Protein AF-A0A929DGQ1-F1 (afdb_monomer_lite)

pLDDT: mean 73.7, std 14.85, range [44.94, 97.56]

Foldseek 3Di:
DQDPVNVVVVVVVVVVVVVVVVVVPDDDDDDDDWPLDDWDWDDDDPDIDTDDDIDDPPDWDDDPPDIAQGDPPRPD

Sequence (76 aa):
MVTRKLMILCALAASLLFASAALASGTPSIDWWVIGGGGGSVTVGSTSLDGTIGQWVVGSDKSGPIQLGPGFWGGG

Structure (mmCIF, N/CA/C/O backbone):
data_AF-A0A929DGQ1-F1
#
_entry.id   AF-A0A929DGQ1-F1
#
loop_
_atom_site.group_PDB
_atom_site.id
_atom_site.type_symbol
_atom_site.label_atom_id
_atom_site.label_alt_id
_atom_site.label_comp_id
_atom_site.label_asym_id
_atom_site.label_entity_id
_atom_site.label_seq_id
_atom_site.pdbx_PDB_ins_code
_atom_site.Cartn_x
_atom_site.Cartn_y
_atom_site.Cartn_z
_atom_site.occupancy
_atom_site.B_iso_or_equiv
_atom_site.auth_seq_id
_atom_site.auth_comp_id
_atom_site.auth_asym_id
_atom_site.auth_atom_id
_atom_site.pdbx_PDB_model_num
ATOM 1 N N . MET A 1 1 ? -18.583 4.916 45.990 1.00 70.19 1 MET A N 1
ATOM 2 C CA . MET A 1 1 ? -18.546 3.466 45.703 1.00 70.19 1 MET A CA 1
ATOM 3 C C . MET A 1 1 ? -18.942 3.281 44.243 1.00 70.19 1 MET A C 1
ATOM 5 O O . MET A 1 1 ? -20.086 3.544 43.900 1.00 70.19 1 MET A O 1
ATOM 9 N N . VAL A 1 2 ? -17.988 2.974 43.361 1.00 71.69 2 VAL A N 1
ATOM 10 C CA . VAL A 1 2 ? -18.263 2.787 41.924 1.00 71.69 2 VAL A CA 1
ATOM 11 C C . VAL A 1 2 ? -18.995 1.455 41.757 1.00 71.69 2 VAL A C 1
ATOM 13 O O . VAL A 1 2 ? -18.532 0.425 42.243 1.00 71.69 2 VAL A O 1
ATOM 16 N N . THR A 1 3 ? -20.166 1.460 41.126 1.00 89.12 3 THR A N 1
ATOM 17 C CA . THR A 1 3 ? -20.956 0.240 40.926 1.00 89.12 3 THR A CA 1
ATOM 18 C C . THR A 1 3 ? -20.330 -0.641 39.844 1.00 89.12 3 THR A C 1
ATOM 20 O O . T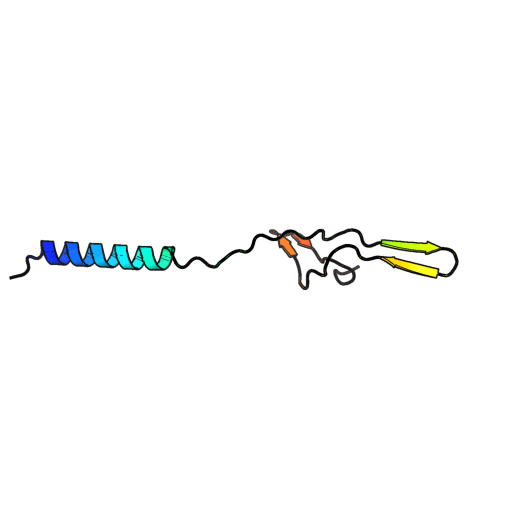HR A 1 3 ? -19.784 -0.159 38.855 1.00 89.12 3 THR A O 1
ATOM 23 N N . ARG A 1 4 ? -20.438 -1.966 39.994 1.00 90.56 4 ARG A N 1
ATOM 24 C CA . ARG A 1 4 ? -19.868 -2.956 39.057 1.00 90.56 4 ARG A CA 1
ATOM 25 C C . ARG A 1 4 ? -20.316 -2.740 37.602 1.00 90.56 4 ARG A C 1
ATOM 27 O O . ARG A 1 4 ? -19.535 -2.943 36.681 1.00 90.56 4 ARG A O 1
ATOM 34 N N . LYS A 1 5 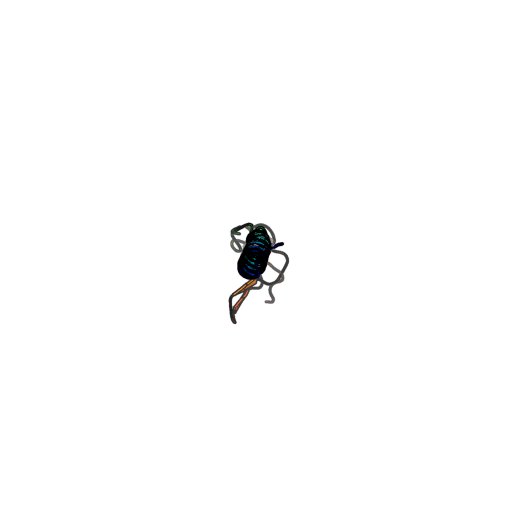? -21.550 -2.260 37.410 1.00 91.81 5 LYS A N 1
ATOM 35 C CA . LYS A 1 5 ? -22.108 -1.878 36.101 1.00 91.81 5 LYS A CA 1
ATOM 36 C C . LYS A 1 5 ? -21.379 -0.684 35.478 1.00 91.81 5 LYS A C 1
ATOM 38 O O . LYS A 1 5 ? -21.116 -0.702 34.283 1.00 91.81 5 LYS A O 1
ATOM 43 N N . LEU A 1 6 ? -21.024 0.316 36.287 1.00 94.69 6 LEU A N 1
ATOM 44 C CA . LEU A 1 6 ? -20.291 1.495 35.831 1.00 94.69 6 LEU A CA 1
ATOM 45 C C . LEU A 1 6 ? -18.874 1.119 35.377 1.00 94.69 6 LEU A C 1
ATOM 47 O O . LEU A 1 6 ? -18.431 1.584 34.336 1.00 94.69 6 LEU A O 1
ATOM 51 N N . MET A 1 7 ? -18.206 0.198 36.083 1.00 95.19 7 MET A N 1
ATOM 52 C CA . MET A 1 7 ? -16.893 -0.313 35.662 1.00 95.19 7 MET A CA 1
ATOM 53 C C . MET A 1 7 ? -16.949 -1.047 34.316 1.00 95.19 7 MET A C 1
ATOM 55 O O . MET A 1 7 ? -16.099 -0.816 33.461 1.00 95.19 7 MET A O 1
ATOM 59 N N . ILE A 1 8 ? -17.964 -1.893 34.106 1.00 96.44 8 ILE A N 1
ATOM 60 C CA . ILE A 1 8 ? -18.157 -2.605 32.832 1.00 96.44 8 ILE A CA 1
ATOM 61 C C . ILE A 1 8 ? -18.421 -1.611 31.699 1.00 96.44 8 ILE A C 1
ATOM 63 O O . ILE A 1 8 ? -17.829 -1.734 30.631 1.00 96.44 8 ILE A O 1
ATOM 67 N N . LEU A 1 9 ? -19.267 -0.607 31.938 1.00 97.56 9 LEU A N 1
ATOM 68 C CA . LEU A 1 9 ? -19.583 0.406 30.936 1.00 97.56 9 LEU A CA 1
ATOM 69 C C . LEU A 1 9 ? -18.341 1.220 30.544 1.00 97.56 9 LEU A C 1
ATOM 71 O O . LEU A 1 9 ? -18.103 1.434 29.360 1.00 97.56 9 LEU A O 1
ATOM 75 N N . CYS A 1 10 ? -17.517 1.616 31.519 1.00 96.75 10 CYS A N 1
ATOM 76 C CA . CYS A 1 10 ? -16.258 2.314 31.258 1.00 96.75 10 CYS A CA 1
ATOM 77 C C . CYS A 1 10 ? -15.262 1.445 30.481 1.00 96.75 10 CYS A C 1
ATOM 79 O O . CYS A 1 10 ? -14.627 1.940 29.554 1.00 96.75 10 CYS A O 1
ATOM 81 N N . ALA A 1 11 ? -15.143 0.159 30.821 1.00 96.69 11 ALA A N 1
ATOM 82 C CA . ALA A 1 11 ? -14.269 -0.764 30.100 1.00 96.69 11 ALA A CA 1
ATOM 83 C C . ALA A 1 11 ? -14.719 -0.957 28.643 1.00 96.69 11 ALA A C 1
ATOM 85 O O . ALA A 1 11 ? -13.885 -0.968 27.740 1.00 96.69 11 ALA A O 1
ATOM 86 N N . LEU A 1 12 ? -16.032 -1.053 28.410 1.00 97.50 12 LEU A N 1
ATOM 87 C CA . LEU A 1 12 ? -16.599 -1.162 27.067 1.00 97.50 12 LEU A CA 1
ATOM 88 C C . LEU A 1 12 ? -16.381 0.127 26.262 1.00 97.50 12 LEU A C 1
ATOM 90 O O . LEU A 1 12 ? -15.960 0.086 25.114 1.00 97.50 12 LEU A O 1
ATOM 94 N N . ALA A 1 13 ? -16.621 1.291 26.869 1.00 97.31 13 ALA A N 1
ATOM 95 C CA . ALA A 1 13 ? -16.386 2.573 26.210 1.00 97.31 13 ALA A CA 1
ATOM 96 C C . ALA A 1 13 ? -14.906 2.750 25.833 1.00 97.31 13 ALA A C 1
ATOM 98 O O . ALA A 1 13 ? -14.598 3.176 24.721 1.00 97.31 13 ALA A O 1
ATOM 99 N N . ALA A 1 14 ? -13.991 2.367 26.729 1.00 96.81 14 ALA A N 1
ATOM 100 C CA . ALA A 1 14 ? -12.559 2.402 26.462 1.00 96.81 14 ALA A CA 1
ATOM 101 C C . ALA A 1 14 ? -12.168 1.463 25.311 1.00 96.81 14 ALA A C 1
ATOM 103 O O . ALA A 1 14 ? -11.425 1.875 24.423 1.00 96.81 14 ALA A O 1
ATOM 104 N N . SER A 1 15 ? -12.689 0.231 25.273 1.00 95.94 15 SER A N 1
ATOM 105 C CA . SER A 1 15 ? -12.373 -0.707 24.189 1.00 95.94 15 SER A CA 1
ATOM 106 C C . SER A 1 15 ? -12.888 -0.228 22.829 1.00 95.94 15 SER A C 1
ATOM 108 O O . SER A 1 15 ? -12.161 -0.333 21.841 1.00 95.94 15 SER A O 1
ATOM 110 N N . LEU A 1 16 ? -14.085 0.367 22.775 1.00 96.75 16 LEU A N 1
ATOM 111 C CA . LEU A 1 16 ? -14.613 0.972 21.548 1.00 96.75 16 LEU A CA 1
ATOM 112 C C . LEU A 1 16 ? -13.758 2.159 21.080 1.00 96.75 16 LEU A C 1
ATOM 114 O O . LEU A 1 16 ? -13.477 2.274 19.886 1.00 96.75 16 LEU A O 1
ATOM 118 N N . LEU A 1 17 ? -13.302 3.010 22.005 1.00 96.00 17 LEU A N 1
ATOM 119 C CA . LEU A 1 17 ? -12.409 4.127 21.686 1.00 96.00 17 LEU A CA 1
ATOM 120 C C . LEU A 1 17 ? -11.088 3.631 21.081 1.00 96.00 17 LEU A C 1
ATOM 122 O O . LEU A 1 17 ? -10.694 4.107 20.015 1.00 96.00 17 LEU A O 1
ATOM 126 N N . PHE A 1 18 ? -10.444 2.630 21.687 1.00 93.31 18 PHE A N 1
ATOM 127 C CA . PHE A 1 18 ? -9.198 2.067 21.154 1.00 93.31 18 PHE A CA 1
ATOM 128 C C . PHE A 1 18 ? -9.379 1.389 19.792 1.00 93.31 18 PHE A C 1
ATOM 130 O O . PHE A 1 18 ? -8.547 1.578 18.904 1.00 93.31 18 PHE A O 1
ATOM 137 N N . ALA A 1 19 ? -10.474 0.651 19.591 1.00 91.31 19 ALA A N 1
ATOM 138 C CA . ALA A 1 19 ? -10.772 0.033 18.301 1.00 91.31 19 ALA A CA 1
ATOM 139 C C . ALA A 1 19 ? -10.949 1.088 17.195 1.00 91.31 19 ALA A C 1
ATOM 141 O O . ALA A 1 19 ? -10.409 0.936 16.100 1.00 91.31 19 ALA A O 1
ATOM 142 N N . SER A 1 20 ? -11.653 2.186 17.494 1.00 90.19 20 SER A N 1
ATOM 143 C CA . SER A 1 20 ? -11.880 3.269 16.530 1.00 90.19 20 SER A CA 1
ATOM 144 C C . SER A 1 20 ? -10.591 3.991 16.123 1.00 90.19 20 SER A C 1
ATOM 146 O O . SER A 1 20 ? -10.400 4.275 14.942 1.00 90.19 20 SER A O 1
ATOM 148 N N . ALA A 1 21 ? -9.669 4.215 17.064 1.00 86.94 21 ALA A N 1
ATOM 149 C CA . ALA A 1 21 ? -8.373 4.829 16.782 1.00 86.94 21 ALA A CA 1
ATOM 150 C C . ALA A 1 21 ? -7.502 3.958 15.859 1.00 86.94 21 ALA A C 1
ATOM 152 O O . ALA A 1 21 ? -6.858 4.479 14.950 1.00 86.94 21 ALA A O 1
ATOM 153 N N . ALA A 1 22 ? -7.516 2.635 16.052 1.00 84.88 22 ALA A N 1
ATOM 154 C CA . ALA A 1 22 ? -6.799 1.704 15.183 1.00 84.88 22 ALA A CA 1
ATOM 155 C C . ALA A 1 22 ? -7.380 1.679 13.758 1.00 84.88 22 ALA A C 1
ATOM 157 O O . ALA A 1 22 ? -6.629 1.716 12.789 1.00 84.88 22 ALA A O 1
ATOM 158 N N . LEU A 1 23 ? -8.711 1.682 13.625 1.00 83.62 23 LEU A N 1
ATOM 159 C CA . LEU A 1 23 ? -9.402 1.727 12.329 1.00 83.62 23 LEU A CA 1
ATOM 160 C C . LEU A 1 23 ? -9.181 3.047 11.575 1.00 83.62 23 LEU A C 1
ATOM 162 O O . LEU A 1 23 ? -9.138 3.051 10.349 1.00 83.62 23 LEU A O 1
ATOM 166 N N . ALA A 1 24 ? -9.024 4.160 12.294 1.00 84.31 24 ALA A N 1
ATOM 167 C CA . ALA A 1 24 ? -8.729 5.463 11.701 1.00 84.31 24 ALA A CA 1
ATOM 168 C C . ALA A 1 24 ? -7.274 5.592 11.211 1.00 84.31 24 ALA A C 1
ATOM 170 O O . ALA A 1 24 ? -6.974 6.473 10.407 1.00 84.31 24 ALA A O 1
ATOM 171 N N . SER A 1 25 ? -6.369 4.714 11.659 1.00 80.31 25 SER A N 1
ATOM 172 C CA . SER A 1 25 ? -4.976 4.660 11.204 1.00 80.31 25 SER A CA 1
ATOM 173 C C . SER A 1 25 ? -4.861 3.914 9.866 1.00 80.31 25 SER A C 1
ATOM 175 O O . SER A 1 25 ? -4.204 2.883 9.750 1.00 80.31 25 SER A O 1
ATOM 177 N N . GLY A 1 26 ? -5.538 4.423 8.836 1.00 76.19 26 GLY A N 1
ATOM 178 C CA . GLY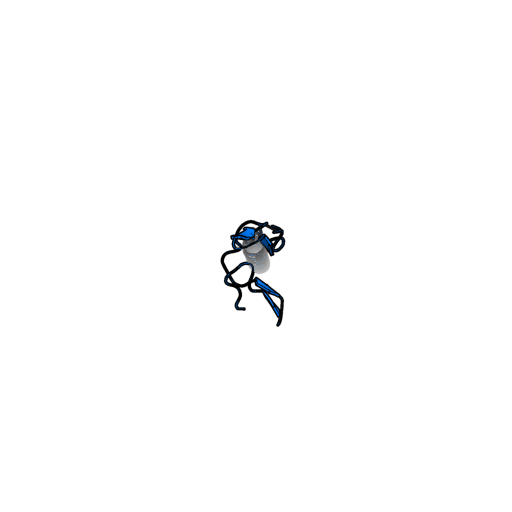 A 1 26 ? -5.374 3.933 7.470 1.00 76.19 26 GLY A CA 1
ATOM 179 C C . GLY A 1 26 ? -4.010 4.323 6.895 1.00 76.19 26 GLY A C 1
ATOM 180 O O . GLY A 1 26 ? -3.495 5.408 7.167 1.00 76.19 26 GLY A O 1
ATOM 181 N N . THR A 1 27 ? -3.417 3.451 6.078 1.00 77.50 27 THR A N 1
ATOM 182 C CA . THR A 1 27 ? -2.277 3.828 5.231 1.00 77.50 27 THR A CA 1
ATOM 183 C C . THR A 1 27 ? -2.797 4.682 4.075 1.00 77.50 27 THR A C 1
ATOM 185 O O . THR A 1 27 ? -3.713 4.233 3.386 1.00 77.50 27 THR A O 1
ATOM 188 N N . PRO A 1 28 ? -2.250 5.887 3.833 1.00 76.62 28 PRO A N 1
ATOM 189 C CA . PRO A 1 28 ? -2.606 6.657 2.650 1.00 76.62 28 PRO A CA 1
ATOM 190 C C . PRO A 1 28 ? -2.299 5.833 1.394 1.00 76.62 28 PRO A C 1
ATOM 192 O O . PRO A 1 28 ? -1.141 5.487 1.160 1.00 76.62 28 PRO A O 1
ATOM 195 N N . SER A 1 29 ? -3.319 5.506 0.598 1.00 77.94 29 SER A N 1
ATOM 196 C CA . SER A 1 29 ? -3.118 5.005 -0.758 1.00 77.94 29 SER A CA 1
ATOM 197 C C . SER A 1 29 ? -3.153 6.186 -1.714 1.00 77.94 29 SER A C 1
ATOM 199 O O . SER A 1 29 ? -4.050 7.028 -1.670 1.00 77.94 29 SER A O 1
ATOM 201 N N . ILE A 1 30 ? -2.137 6.272 -2.563 1.00 77.75 30 ILE A N 1
ATOM 202 C CA . ILE A 1 30 ? -2.179 7.137 -3.732 1.00 77.75 30 ILE A CA 1
ATOM 203 C C . ILE A 1 30 ? -2.548 6.213 -4.879 1.00 77.75 30 ILE A C 1
ATOM 205 O O . ILE A 1 30 ? -1.749 5.354 -5.244 1.00 77.75 30 ILE A O 1
ATOM 209 N N . ASP A 1 31 ? -3.753 6.372 -5.414 1.00 77.00 31 ASP A N 1
ATOM 210 C CA . ASP A 1 31 ? -4.137 5.709 -6.654 1.00 77.00 31 ASP A CA 1
ATOM 211 C C . ASP A 1 31 ? -3.508 6.503 -7.800 1.00 77.00 31 ASP A C 1
ATOM 213 O O . ASP A 1 31 ? -3.819 7.677 -8.013 1.00 77.00 31 ASP A O 1
ATOM 217 N N . TRP A 1 32 ? -2.561 5.892 -8.504 1.00 68.56 32 TRP A N 1
ATOM 218 C CA . TRP A 1 32 ? -1.912 6.488 -9.664 1.00 68.56 32 TRP A CA 1
ATOM 219 C C . TRP A 1 32 ? -1.980 5.518 -10.832 1.00 68.56 32 TRP A C 1
ATOM 221 O O . TRP A 1 32 ? -1.917 4.300 -10.672 1.00 68.56 32 TRP A O 1
ATOM 231 N N . TRP A 1 33 ? -2.108 6.085 -12.025 1.00 67.31 33 TRP A N 1
ATOM 232 C CA . TRP A 1 33 ? -2.125 5.340 -13.271 1.00 67.31 33 TRP A CA 1
ATOM 233 C C . TRP A 1 33 ? -0.915 5.754 -14.088 1.00 67.31 33 TRP A C 1
ATOM 235 O O . TRP A 1 33 ? -0.652 6.945 -14.267 1.00 67.31 33 TRP A O 1
ATOM 245 N N . VAL A 1 34 ? -0.204 4.769 -14.621 1.00 64.56 34 VAL A N 1
ATOM 246 C CA . VAL A 1 34 ? 0.796 4.990 -15.661 1.00 64.56 34 VAL A CA 1
ATOM 247 C C . VAL A 1 34 ? 0.280 4.534 -17.005 1.00 64.56 34 VAL A C 1
ATOM 249 O O . VAL A 1 34 ? -0.334 3.478 -17.146 1.00 64.56 34 VAL A O 1
ATOM 252 N N . ILE A 1 35 ? 0.628 5.307 -18.025 1.00 64.31 35 ILE A N 1
ATOM 253 C CA . ILE A 1 35 ? 0.665 4.803 -19.390 1.00 64.31 35 ILE A CA 1
ATOM 254 C C . ILE A 1 35 ? 1.951 3.976 -19.492 1.00 64.31 35 ILE A C 1
ATOM 256 O O . ILE A 1 35 ? 3.032 4.522 -19.684 1.00 64.31 35 ILE A O 1
ATOM 260 N N . GLY A 1 36 ? 1.834 2.663 -19.275 1.00 59.28 36 GLY A N 1
ATOM 261 C CA . GLY A 1 36 ? 2.953 1.710 -19.261 1.00 59.28 36 GLY A CA 1
ATOM 262 C C . GLY A 1 36 ? 3.383 1.209 -20.643 1.00 59.28 36 GLY A C 1
ATOM 263 O O . GLY A 1 36 ? 4.023 0.166 -20.744 1.00 59.28 36 GLY A O 1
ATOM 264 N N . GLY A 1 37 ? 2.997 1.898 -21.715 1.00 61.97 37 GLY A N 1
ATOM 265 C CA . GLY A 1 37 ? 3.221 1.431 -23.076 1.00 61.97 37 GLY A CA 1
ATOM 266 C C . GLY A 1 37 ? 3.202 2.563 -24.092 1.00 61.97 37 GLY A C 1
ATOM 267 O O . GLY A 1 37 ? 2.474 3.541 -23.947 1.00 61.97 37 GLY A O 1
ATOM 268 N N . GLY A 1 38 ? 4.002 2.393 -25.140 1.00 56.22 38 GLY A N 1
ATOM 269 C CA . GLY A 1 38 ? 4.120 3.337 -26.254 1.00 56.22 38 GLY A CA 1
ATOM 270 C C . GLY A 1 38 ? 5.561 3.582 -26.697 1.00 56.22 38 GLY A C 1
ATOM 271 O O . GLY A 1 38 ? 5.803 4.411 -27.566 1.00 56.22 38 GLY A O 1
ATOM 272 N N . GLY A 1 39 ? 6.521 2.860 -26.118 1.00 65.31 39 GLY A N 1
ATOM 273 C CA . GLY A 1 39 ? 7.834 2.721 -26.721 1.00 65.31 39 GLY A CA 1
ATOM 274 C C . GLY A 1 39 ? 7.859 1.669 -27.824 1.00 65.31 39 GLY A C 1
ATOM 275 O O . GLY A 1 39 ? 7.209 0.635 -27.697 1.00 65.31 39 GLY A O 1
ATOM 276 N N . GLY A 1 40 ? 8.606 1.931 -28.890 1.00 63.97 40 GLY A N 1
ATOM 277 C CA . GLY A 1 40 ? 8.793 1.017 -30.008 1.00 63.97 40 GLY A CA 1
ATOM 278 C C . GLY A 1 40 ? 10.062 1.359 -30.775 1.00 63.97 40 GLY A C 1
ATOM 279 O O . GLY A 1 40 ? 10.509 2.508 -30.776 1.00 63.97 40 GLY A O 1
ATOM 280 N N . SER A 1 41 ? 10.637 0.352 -31.418 1.00 69.38 41 SER A N 1
ATOM 281 C CA . SER A 1 41 ? 11.800 0.5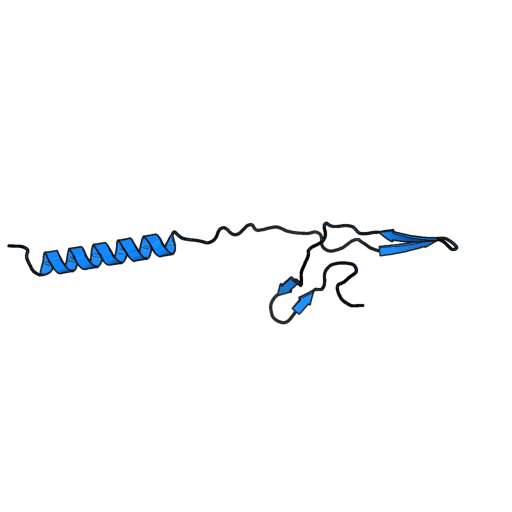06 -32.284 1.00 69.38 41 SER A CA 1
ATOM 282 C C . SER A 1 41 ? 11.347 0.896 -33.685 1.00 69.38 41 SER A C 1
ATOM 284 O O . SER A 1 41 ? 10.554 0.190 -34.310 1.00 69.38 41 SER A O 1
ATOM 286 N N . VAL A 1 42 ? 11.853 2.014 -34.195 1.00 68.06 42 VAL A N 1
ATOM 287 C CA . VAL A 1 42 ? 11.695 2.412 -35.595 1.00 68.06 42 VAL A CA 1
ATOM 288 C C . VAL A 1 42 ? 13.068 2.417 -36.244 1.00 68.06 42 VAL A C 1
ATOM 290 O O . VAL A 1 42 ? 13.966 3.142 -35.821 1.00 68.06 42 VAL A O 1
ATOM 293 N N . THR A 1 43 ? 13.230 1.625 -37.299 1.00 82.69 43 THR A N 1
ATOM 294 C CA . THR A 1 43 ? 14.476 1.558 -38.067 1.00 82.69 43 THR A CA 1
ATOM 295 C C . THR A 1 43 ? 14.285 2.203 -39.434 1.00 82.69 43 THR A C 1
ATOM 297 O O . THR A 1 43 ? 13.359 1.862 -40.169 1.00 82.69 43 THR A O 1
ATOM 300 N N . VAL A 1 44 ? 15.184 3.119 -39.792 1.00 81.88 44 VAL A N 1
ATOM 301 C CA . VAL A 1 44 ? 15.268 3.722 -41.127 1.00 81.88 44 VAL A CA 1
ATOM 302 C C . VAL A 1 44 ? 16.713 3.610 -41.610 1.00 81.88 44 VAL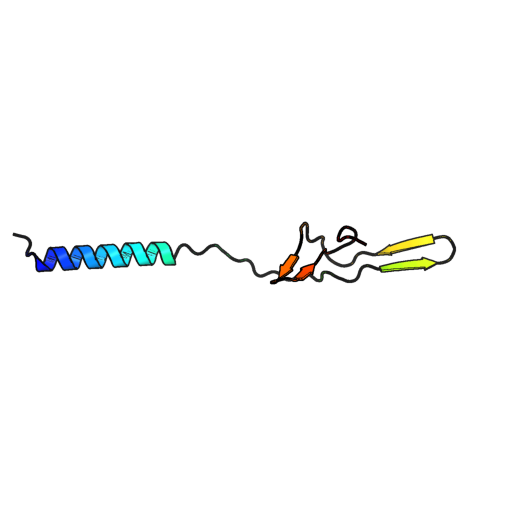 A C 1
ATOM 304 O O . VAL A 1 44 ? 17.622 4.230 -41.059 1.00 81.88 44 VAL A O 1
ATOM 307 N N . GLY A 1 45 ? 16.942 2.798 -42.647 1.00 85.00 45 GLY A N 1
ATOM 308 C CA . GLY A 1 45 ? 18.290 2.516 -43.150 1.00 85.00 45 GLY A CA 1
ATOM 309 C C . GLY A 1 45 ? 19.133 1.745 -42.128 1.00 85.00 45 GLY A C 1
ATOM 310 O O . GLY A 1 45 ? 18.706 0.705 -41.637 1.00 85.00 45 GLY A O 1
ATOM 311 N N . SER A 1 46 ? 20.328 2.249 -41.809 1.00 87.25 46 SER A N 1
ATOM 312 C CA . SER A 1 46 ? 21.204 1.697 -40.762 1.00 87.25 46 SER A CA 1
ATOM 313 C C . SER A 1 46 ? 20.959 2.300 -39.375 1.00 87.25 46 SER A C 1
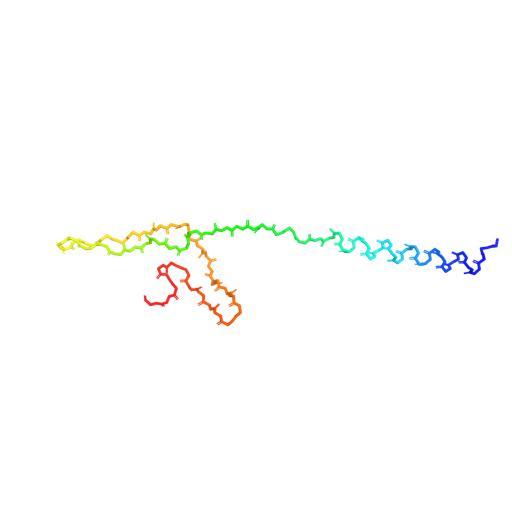ATOM 315 O O . SER A 1 46 ? 21.677 1.976 -38.430 1.00 87.25 46 SER A O 1
ATOM 317 N N . THR A 1 47 ? 19.981 3.196 -39.235 1.00 64.38 47 THR A N 1
ATOM 318 C CA . THR A 1 47 ? 19.693 3.883 -37.975 1.00 64.38 47 THR A CA 1
ATOM 319 C C . THR A 1 47 ? 18.458 3.282 -37.324 1.00 64.38 47 THR A C 1
ATOM 321 O O . THR A 1 47 ? 17.387 3.249 -37.927 1.00 64.38 47 THR A O 1
ATOM 324 N N . SER A 1 48 ? 18.610 2.833 -36.078 1.00 78.75 48 SER A N 1
ATOM 325 C CA . SER A 1 48 ? 17.498 2.432 -35.219 1.00 78.75 48 SER A CA 1
ATOM 326 C C . SER A 1 48 ? 17.255 3.504 -34.167 1.00 78.75 48 SER A C 1
ATOM 328 O O . SER A 1 48 ? 18.205 4.008 -33.567 1.00 78.75 48 SER A O 1
ATOM 330 N N . LEU A 1 49 ? 15.989 3.856 -33.965 1.00 66.94 49 LEU A N 1
ATOM 331 C CA . LEU A 1 49 ? 15.537 4.717 -32.887 1.00 66.94 49 LEU A CA 1
ATOM 332 C C . LEU A 1 49 ? 14.563 3.936 -32.014 1.00 66.94 49 LEU A C 1
ATOM 334 O O . LEU A 1 49 ? 13.475 3.573 -32.458 1.00 66.94 49 LEU A O 1
ATOM 338 N N . ASP A 1 50 ? 14.947 3.731 -30.763 1.00 69.50 50 ASP A N 1
ATOM 339 C CA . ASP A 1 50 ? 14.105 3.103 -29.756 1.00 69.50 50 ASP A CA 1
ATOM 340 C C . ASP A 1 50 ? 13.422 4.200 -28.938 1.00 69.50 50 ASP A C 1
ATOM 342 O O . ASP A 1 50 ? 14.046 4.883 -28.123 1.00 69.50 50 ASP A O 1
ATOM 346 N N . GLY A 1 51 ? 12.136 4.426 -29.207 1.00 58.97 51 GLY A N 1
ATOM 347 C CA . GLY A 1 51 ? 11.321 5.352 -28.428 1.00 58.97 51 GLY A CA 1
ATOM 348 C C . GLY A 1 51 ? 10.820 4.687 -27.151 1.00 58.97 51 GLY A C 1
ATOM 349 O O . GLY A 1 51 ? 10.513 3.498 -27.155 1.00 58.97 51 GLY A O 1
ATOM 350 N N . THR A 1 52 ? 10.667 5.456 -26.074 1.00 60.75 52 THR A N 1
ATOM 351 C CA . THR A 1 52 ? 9.909 5.060 -24.879 1.00 60.75 52 THR A CA 1
ATOM 352 C C . THR A 1 52 ? 8.843 6.122 -24.598 1.00 60.75 52 THR A C 1
ATOM 354 O O . THR A 1 52 ? 9.146 7.311 -24.529 1.00 60.75 52 THR A O 1
ATOM 357 N N . ILE A 1 53 ? 7.573 5.721 -24.475 1.00 58.62 53 ILE A N 1
ATOM 358 C CA . ILE A 1 53 ? 6.493 6.596 -23.988 1.00 58.62 53 ILE A CA 1
ATOM 359 C C . ILE A 1 53 ? 6.028 6.047 -22.642 1.00 58.62 53 ILE A C 1
ATOM 361 O O . ILE A 1 53 ? 5.689 4.869 -22.542 1.00 58.62 53 ILE A O 1
ATOM 365 N N . GLY A 1 54 ? 6.007 6.920 -21.634 1.00 55.25 54 GLY A N 1
ATOM 366 C CA . GLY A 1 54 ? 5.650 6.594 -20.253 1.00 55.25 54 GLY A CA 1
ATOM 367 C C . GLY A 1 54 ? 6.845 6.714 -19.308 1.00 55.25 54 GLY A C 1
ATOM 368 O O . GLY A 1 54 ? 7.966 6.349 -19.657 1.00 55.25 54 GLY A O 1
ATOM 369 N N . GLN A 1 55 ? 6.626 7.271 -18.113 1.00 52.53 55 GLN A N 1
ATOM 370 C CA . GLN A 1 55 ? 7.645 7.250 -17.062 1.00 52.53 55 GLN A CA 1
ATOM 371 C C . GLN A 1 55 ? 7.937 5.807 -16.640 1.00 52.53 55 GLN A C 1
ATOM 373 O O . GLN A 1 55 ? 7.037 4.970 -16.585 1.00 52.53 55 GLN A O 1
ATOM 378 N N . TRP A 1 56 ? 9.200 5.543 -16.312 1.00 54.88 56 TRP A N 1
ATOM 379 C CA . TRP A 1 56 ? 9.663 4.264 -15.788 1.00 54.88 56 TRP A CA 1
ATOM 380 C C . TRP A 1 56 ? 8.873 3.883 -14.532 1.00 54.88 56 TRP A C 1
ATOM 382 O O . TRP A 1 56 ? 9.005 4.536 -13.498 1.00 54.88 56 TRP A O 1
ATOM 392 N N . VAL A 1 57 ? 8.102 2.798 -14.587 1.00 55.72 57 VAL A N 1
ATOM 393 C CA . VAL A 1 57 ? 7.749 2.081 -13.360 1.00 55.72 57 VAL A CA 1
ATOM 394 C C . VAL A 1 57 ? 8.965 1.249 -12.988 1.00 55.72 57 VAL A C 1
ATOM 396 O O . VAL A 1 57 ? 9.299 0.276 -13.658 1.00 55.72 57 VAL A O 1
ATOM 399 N N . VAL A 1 58 ? 9.675 1.668 -11.945 1.00 53.41 58 VAL A N 1
ATOM 400 C CA . VAL A 1 58 ? 10.734 0.854 -11.350 1.00 53.41 58 VAL A CA 1
ATOM 401 C C . VAL A 1 58 ? 10.063 -0.243 -10.527 1.00 53.41 58 VAL A C 1
ATOM 403 O O . VAL A 1 58 ? 9.449 0.045 -9.503 1.00 53.41 58 VAL A O 1
ATOM 406 N N . GLY A 1 59 ? 10.184 -1.495 -10.968 1.00 57.75 59 GLY A N 1
ATOM 407 C CA . GLY A 1 59 ? 9.665 -2.661 -10.251 1.00 57.75 59 GLY A CA 1
ATOM 408 C C . GLY A 1 59 ? 8.880 -3.620 -11.143 1.00 57.75 59 GLY A C 1
ATOM 409 O O . GLY A 1 59 ? 8.702 -3.390 -12.334 1.00 57.75 59 GLY A O 1
ATOM 410 N N . SER A 1 60 ? 8.432 -4.731 -10.559 1.00 61.25 60 SER A N 1
ATOM 411 C CA . SER A 1 60 ? 7.508 -5.661 -11.208 1.00 61.25 60 SER A CA 1
ATOM 412 C C . SER A 1 60 ? 6.080 -5.321 -10.805 1.00 61.25 60 SER A C 1
ATOM 414 O O . SER A 1 60 ? 5.785 -5.341 -9.607 1.00 61.25 60 SER A O 1
ATOM 416 N N . ASP A 1 61 ? 5.198 -5.097 -11.772 1.00 62.16 61 ASP A N 1
ATOM 417 C CA . ASP A 1 61 ? 3.770 -4.993 -11.485 1.00 62.16 61 ASP A CA 1
ATOM 418 C C . ASP A 1 61 ? 3.176 -6.396 -11.376 1.00 62.16 61 ASP A C 1
ATOM 420 O O . ASP A 1 61 ? 3.410 -7.253 -12.233 1.00 62.16 61 ASP A O 1
ATOM 424 N N . LYS A 1 62 ? 2.428 -6.662 -10.303 1.00 65.94 62 LYS A N 1
ATOM 425 C CA . LYS A 1 62 ? 1.772 -7.954 -10.078 1.00 65.94 62 LYS A CA 1
ATOM 426 C C . LYS A 1 62 ? 0.301 -7.749 -9.779 1.00 65.94 62 LYS A C 1
ATOM 428 O O . LYS A 1 62 ? -0.052 -7.070 -8.821 1.00 65.94 62 LYS A O 1
ATOM 433 N N . SER A 1 63 ? -0.545 -8.410 -10.558 1.00 65.75 63 SER A N 1
ATOM 434 C CA . SER A 1 63 ? -1.969 -8.542 -10.268 1.00 65.75 63 SER A CA 1
ATOM 435 C C . SER A 1 63 ? -2.344 -10.019 -10.321 1.00 65.75 63 SER A C 1
ATOM 437 O O . SER A 1 63 ? -2.347 -10.648 -11.382 1.00 65.75 63 SER A O 1
ATOM 439 N N . GLY A 1 64 ? -2.592 -10.607 -9.147 1.00 74.25 64 GLY A N 1
ATOM 440 C CA . GLY A 1 64 ? -2.826 -12.046 -9.016 1.00 74.25 64 GLY A CA 1
ATOM 441 C C . GLY A 1 64 ? -1.641 -12.875 -9.549 1.00 74.25 64 GLY A C 1
ATOM 442 O O . GLY A 1 64 ? -0.505 -12.617 -9.149 1.00 74.25 64 GLY A O 1
ATOM 443 N N . PRO A 1 65 ? -1.865 -13.871 -10.430 1.00 74.31 65 PRO A N 1
ATOM 444 C CA . PRO A 1 65 ? -0.790 -14.683 -11.004 1.00 74.31 65 PRO A CA 1
ATOM 445 C C . PRO A 1 65 ? -0.030 -13.988 -12.148 1.00 74.31 65 PRO A C 1
ATOM 447 O O . PRO A 1 65 ? 0.945 -14.545 -12.646 1.00 74.31 65 PRO A O 1
ATOM 450 N N . ILE A 1 66 ? -0.471 -12.808 -12.598 1.00 60.88 66 ILE A N 1
ATOM 451 C CA . ILE A 1 66 ? 0.127 -12.105 -13.736 1.00 60.88 66 ILE A CA 1
ATOM 452 C C . ILE A 1 66 ? 1.187 -11.137 -13.217 1.00 60.88 66 ILE A C 1
ATOM 454 O O . ILE A 1 66 ? 0.891 -10.247 -12.419 1.00 60.88 66 ILE A O 1
ATOM 458 N N . GLN A 1 67 ? 2.417 -11.306 -13.701 1.00 66.50 67 GLN A N 1
ATOM 459 C CA . GLN A 1 67 ? 3.522 -10.380 -13.484 1.00 66.50 67 GLN A CA 1
ATOM 460 C C . GLN A 1 67 ? 3.834 -9.672 -14.803 1.00 66.50 67 GLN A C 1
ATOM 462 O O . GLN A 1 67 ? 4.169 -10.323 -15.791 1.00 66.50 67 GLN A O 1
ATOM 467 N N . LEU A 1 68 ? 3.724 -8.348 -14.809 1.00 63.00 68 LEU A N 1
ATOM 468 C CA . LEU A 1 68 ? 4.133 -7.502 -15.920 1.00 63.00 68 LEU A CA 1
ATOM 469 C C . LEU A 1 68 ? 5.518 -6.927 -15.612 1.00 63.00 68 LEU A C 1
ATOM 471 O O . LEU A 1 68 ? 5.770 -6.426 -14.513 1.00 63.00 68 LEU A O 1
ATOM 475 N N . GLY A 1 69 ? 6.422 -7.027 -16.585 1.00 64.69 69 GLY A N 1
ATOM 476 C CA . GLY A 1 69 ? 7.697 -6.320 -16.591 1.00 64.69 69 GLY A CA 1
ATOM 477 C C . GLY A 1 69 ? 7.560 -5.053 -17.434 1.00 64.69 69 GLY A C 1
ATOM 478 O O . GLY A 1 69 ? 7.695 -5.144 -18.652 1.00 64.69 69 GLY A O 1
ATOM 479 N N . PRO A 1 70 ? 7.231 -3.890 -16.848 1.00 59.00 70 PRO A N 1
ATOM 480 C CA . PRO A 1 70 ? 7.111 -2.660 -17.617 1.00 59.00 70 PRO A CA 1
ATOM 481 C C . PRO A 1 70 ? 8.478 -2.193 -18.152 1.00 59.00 70 PRO A C 1
ATOM 483 O O . PRO A 1 70 ? 9.483 -2.195 -17.442 1.00 59.00 70 PRO A O 1
ATOM 486 N N . GLY A 1 71 ? 8.498 -1.737 -19.409 1.00 58.00 71 GLY A N 1
ATOM 487 C CA . GLY A 1 71 ? 9.663 -1.117 -20.053 1.00 58.00 71 GLY A CA 1
ATOM 488 C C . GLY A 1 71 ? 10.680 -2.086 -20.676 1.00 58.00 71 GLY A C 1
ATOM 489 O O . GLY A 1 71 ? 10.455 -3.286 -20.776 1.00 58.00 71 GLY A O 1
ATOM 490 N N . PHE A 1 72 ? 11.826 -1.532 -21.091 1.00 53.97 72 PHE A N 1
ATOM 491 C CA . PHE A 1 72 ? 12.927 -2.232 -21.784 1.00 53.97 72 PHE A CA 1
ATOM 492 C C . PHE A 1 72 ? 13.535 -3.411 -20.989 1.00 53.97 72 PHE A C 1
ATOM 494 O O . PHE A 1 72 ? 14.149 -4.297 -21.569 1.00 53.97 72 PHE A O 1
ATOM 501 N N . TRP A 1 73 ? 13.360 -3.450 -19.662 1.00 55.28 73 TRP A N 1
ATOM 502 C CA . TRP A 1 73 ? 14.027 -4.406 -18.763 1.00 55.28 73 TRP A CA 1
ATOM 503 C C . TRP A 1 73 ? 13.119 -5.545 -18.263 1.00 55.28 73 TRP A C 1
ATOM 505 O O . TRP A 1 73 ? 13.545 -6.345 -17.433 1.00 55.28 73 TRP A O 1
ATOM 515 N N . GLY A 1 74 ? 11.870 -5.621 -18.742 1.00 57.06 74 GLY A N 1
ATOM 516 C CA . GLY A 1 74 ? 10.854 -6.584 -18.294 1.00 57.06 74 GLY A CA 1
ATOM 517 C C . GLY A 1 74 ? 11.110 -8.055 -18.648 1.00 57.06 74 GLY A C 1
ATOM 518 O O . GLY A 1 74 ? 10.405 -8.925 -18.141 1.00 57.06 74 GLY A O 1
ATOM 519 N N . GLY A 1 75 ? 12.135 -8.334 -19.456 1.00 51.97 75 GLY A N 1
ATOM 520 C CA . GLY A 1 75 ? 12.544 -9.679 -19.850 1.00 51.97 75 GLY A CA 1
ATOM 521 C C . GLY A 1 75 ? 11.987 -10.077 -21.214 1.00 51.97 75 GLY A C 1
ATOM 522 O O . GLY A 1 75 ? 10.866 -10.575 -21.304 1.00 51.97 75 GLY A O 1
ATOM 523 N N . GLY A 1 76 ? 12.810 -9.884 -22.249 1.00 44.94 76 GLY A N 1
ATOM 524 C CA . GLY A 1 76 ? 12.557 -10.268 -23.638 1.00 44.94 76 GLY A CA 1
ATOM 525 C C . GLY A 1 76 ? 13.151 -9.272 -24.612 1.00 44.94 76 GLY A C 1
ATOM 526 O O . GLY A 1 76 ? 12.383 -8.389 -25.040 1.00 44.94 76 GLY A O 1
#

Secondary structure (DSSP, 8-state):
---HHHHHHHHHHHHHHHHHHHHH-PPPP----------EEEEETTEEEEE--S----S-EEETTEEE--STTS--

Radius of gyration: 27.46 Å; chains: 1; bounding box: 43×22×89 Å